Protein AF-A0A9D6Y3K7-F1 (afdb_monomer_lite)

Radius of gyration: 14.44 Å; chains: 1; bounding box: 29×22×47 Å

Sequence (90 aa):
MNVVINPKITVDYERCTTPFDCKRCIRICPPAVFVVYDIESHRGYEVDKKQPGTYKMLPLYRDKCTGCMKCVEVCPVDALTVKMPEEMLT

Foldseek 3Di:
DDQDQFKDKAFALVQCFLCQVVVQLQVVAPLRQKDKDAPDDDPPDDDDSRGGNRMDMDSNPRNSDPPPCSSQVRRPRSGIDIGGSVNVVD

Secondary structure (DSSP, 8-state):
-----S-EEEE-TTT---HHHH-HHHHH-TT--EEEEESS-BTTBPPPTTSTTSEEEEETTGGG-----HHHHT-TT--EEEE-GGGG--

pLDDT: mean 92.67, std 9.69, range [47.84, 98.5]

Structure (mmCIF, N/CA/C/O backbone):
data_AF-A0A9D6Y3K7-F1
#
_entry.id   AF-A0A9D6Y3K7-F1
#
loop_
_atom_site.group_PDB
_atom_site.id
_atom_site.type_symbol
_atom_site.label_atom_id
_atom_site.label_alt_id
_atom_site.label_comp_id
_atom_site.label_asym_id
_atom_site.label_entity_id
_atom_site.label_seq_id
_atom_site.pdbx_PDB_ins_code
_atom_site.Cartn_x
_atom_site.Cartn_y
_atom_site.Cartn_z
_atom_site.occupancy
_atom_site.B_iso_or_equiv
_atom_site.auth_seq_id
_atom_site.auth_comp_id
_atom_site.auth_asym_id
_atom_site.auth_atom_id
_atom_site.pdbx_PDB_model_num
ATOM 1 N N . MET A 1 1 ? 3.956 11.424 26.807 1.00 47.84 1 MET A N 1
ATOM 2 C CA . MET A 1 1 ? 2.990 10.327 26.584 1.00 47.84 1 MET A CA 1
ATOM 3 C C . MET A 1 1 ? 2.864 10.160 25.077 1.00 47.84 1 MET A C 1
ATOM 5 O O . MET A 1 1 ? 2.415 11.097 24.431 1.00 47.84 1 MET A O 1
ATOM 9 N N . ASN A 1 2 ? 3.370 9.068 24.496 1.00 58.12 2 ASN A N 1
ATOM 10 C CA . ASN A 1 2 ? 3.348 8.879 23.040 1.00 58.12 2 ASN A CA 1
ATOM 11 C C . ASN A 1 2 ? 1.983 8.324 22.627 1.00 58.12 2 ASN A C 1
ATOM 13 O O . ASN A 1 2 ? 1.767 7.118 22.659 1.00 58.12 2 ASN A O 1
ATOM 17 N N . VAL A 1 3 ? 1.057 9.219 22.285 1.00 63.41 3 VAL A N 1
ATOM 18 C CA . VAL A 1 3 ? -0.243 8.848 21.720 1.00 63.41 3 VAL A CA 1
ATOM 19 C C . VAL A 1 3 ? -0.023 8.492 20.252 1.00 63.41 3 VAL A C 1
ATOM 21 O O . VAL A 1 3 ? 0.291 9.358 19.434 1.00 63.41 3 VAL A O 1
ATOM 24 N N . VAL A 1 4 ? -0.146 7.211 19.911 1.00 69.56 4 VAL A N 1
ATOM 25 C CA . VAL A 1 4 ? -0.193 6.776 18.513 1.00 69.56 4 VAL A CA 1
ATOM 26 C C . VAL A 1 4 ? -1.608 7.054 18.017 1.00 69.56 4 VAL A C 1
ATOM 28 O O . VAL A 1 4 ? -2.547 6.418 18.467 1.00 69.56 4 VAL A O 1
ATOM 31 N N . ILE A 1 5 ? -1.770 8.038 17.135 1.00 80.88 5 ILE A N 1
ATOM 32 C CA . ILE A 1 5 ? -3.083 8.410 16.572 1.00 80.88 5 ILE A CA 1
ATOM 33 C C . ILE A 1 5 ? -3.329 7.811 15.183 1.00 80.88 5 ILE A C 1
ATOM 35 O O . ILE A 1 5 ? -4.462 7.763 14.720 1.00 80.88 5 ILE A O 1
ATOM 39 N N . ASN A 1 6 ? -2.275 7.332 14.520 1.00 90.38 6 ASN A N 1
ATOM 40 C CA . ASN A 1 6 ? -2.345 6.861 13.141 1.00 90.38 6 ASN A CA 1
ATOM 41 C C . ASN A 1 6 ? -2.288 5.332 13.077 1.00 90.38 6 ASN A C 1
ATOM 43 O O . ASN A 1 6 ? -1.480 4.732 13.793 1.00 90.38 6 ASN A O 1
ATOM 47 N N . PRO A 1 7 ? -3.056 4.692 12.180 1.00 94.56 7 PRO A N 1
ATOM 48 C CA . PRO A 1 7 ? -2.956 3.258 11.977 1.00 94.56 7 PRO A CA 1
ATOM 49 C C . PRO A 1 7 ? -1.581 2.853 11.447 1.00 94.56 7 PRO A C 1
ATOM 51 O O . PRO A 1 7 ? -0.961 3.538 10.621 1.00 94.56 7 PRO A O 1
ATOM 54 N N . LYS A 1 8 ? -1.121 1.677 11.873 1.00 95.50 8 LYS A N 1
ATOM 55 C CA . LYS A 1 8 ? 0.071 1.033 11.329 1.00 95.50 8 LYS A CA 1
A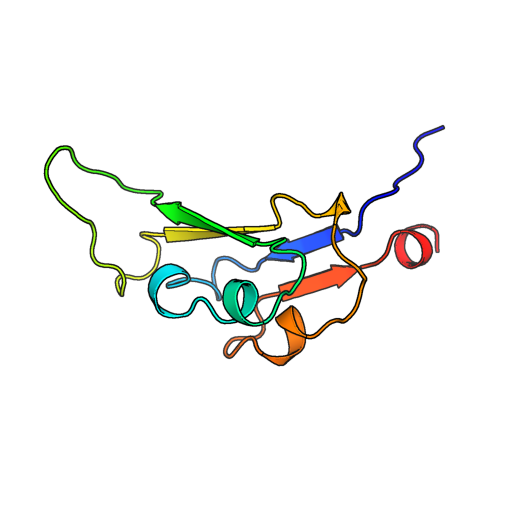TOM 56 C C . LYS A 1 8 ? -0.315 0.253 10.077 1.00 95.50 8 LYS A C 1
ATOM 58 O O . LYS A 1 8 ? -0.820 -0.862 10.154 1.00 95.50 8 LYS A O 1
ATOM 63 N N . ILE A 1 9 ? -0.047 0.849 8.919 1.00 97.12 9 ILE A N 1
ATOM 64 C CA . ILE A 1 9 ? -0.179 0.193 7.613 1.00 97.12 9 ILE A CA 1
ATOM 65 C C . ILE A 1 9 ? 1.189 -0.355 7.197 1.00 97.12 9 ILE A C 1
ATOM 67 O O . ILE A 1 9 ? 2.148 0.417 7.109 1.00 97.12 9 ILE A O 1
ATOM 71 N N . THR A 1 10 ? 1.279 -1.663 6.951 1.00 97.75 10 THR A N 1
ATOM 72 C CA . THR A 1 10 ? 2.510 -2.352 6.527 1.00 97.75 10 THR A CA 1
ATOM 73 C C . THR A 1 10 ? 2.337 -2.908 5.118 1.00 97.75 10 THR A C 1
ATOM 75 O O . THR A 1 10 ? 1.258 -3.387 4.769 1.00 97.75 10 THR A O 1
ATOM 78 N N . VAL A 1 11 ? 3.404 -2.832 4.323 1.00 97.88 11 VAL A N 1
ATOM 79 C CA . VAL A 1 11 ? 3.452 -3.280 2.928 1.00 97.88 11 VAL A CA 1
ATOM 80 C C . VAL A 1 11 ? 4.548 -4.329 2.793 1.00 97.88 11 VAL A C 1
ATOM 82 O O . VAL A 1 11 ? 5.689 -4.062 3.165 1.00 97.88 11 VAL A O 1
ATOM 85 N N . ASP A 1 12 ? 4.209 -5.494 2.256 1.00 98.06 12 ASP A N 1
ATOM 86 C CA . ASP A 1 12 ? 5.175 -6.498 1.818 1.00 98.06 12 ASP A CA 1
ATOM 87 C C . ASP A 1 12 ? 5.664 -6.136 0.404 1.00 98.06 12 ASP A C 1
ATOM 89 O O . ASP A 1 12 ? 4.920 -6.228 -0.577 1.00 98.06 12 ASP A O 1
ATOM 93 N N . TYR A 1 13 ? 6.912 -5.677 0.302 1.00 96.69 13 TYR A N 1
ATOM 94 C CA . TYR A 1 13 ? 7.509 -5.247 -0.966 1.00 96.69 13 TYR A CA 1
ATOM 95 C C . TYR A 1 13 ? 8.036 -6.398 -1.824 1.00 96.69 13 TYR A C 1
ATOM 97 O O . TYR A 1 13 ? 8.309 -6.178 -3.001 1.00 96.69 13 TYR A O 1
ATOM 105 N N . GLU A 1 14 ? 8.160 -7.606 -1.273 1.00 97.12 14 GLU A N 1
ATOM 106 C CA . GLU A 1 14 ? 8.484 -8.794 -2.067 1.00 97.12 14 GLU A CA 1
AT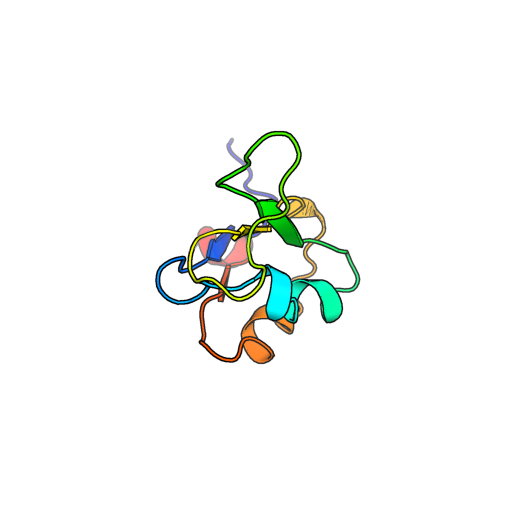OM 107 C C . GLU A 1 14 ? 7.254 -9.259 -2.854 1.00 97.12 14 GLU A C 1
ATOM 109 O O . GLU A 1 14 ? 7.377 -9.783 -3.960 1.00 97.12 14 GLU A O 1
ATOM 114 N N . ARG A 1 15 ? 6.051 -8.994 -2.326 1.00 97.81 15 ARG A N 1
ATOM 115 C CA . ARG A 1 15 ? 4.774 -9.272 -3.002 1.00 97.81 15 ARG A CA 1
ATOM 116 C C . ARG A 1 15 ? 4.267 -8.100 -3.845 1.00 97.81 15 ARG A C 1
ATOM 118 O O . ARG A 1 15 ? 3.766 -8.297 -4.950 1.00 97.81 15 ARG A O 1
ATOM 125 N N . CYS A 1 16 ? 4.374 -6.867 -3.349 1.00 97.75 16 CYS A N 1
ATOM 126 C CA . CYS A 1 16 ? 3.912 -5.661 -4.045 1.00 97.75 16 CYS A CA 1
ATOM 127 C C . CYS A 1 16 ? 4.993 -5.109 -4.987 1.00 97.75 16 CYS A C 1
ATOM 129 O O . CYS A 1 16 ? 5.650 -4.113 -4.681 1.00 97.75 16 CYS A O 1
ATOM 131 N N . THR A 1 17 ? 5.181 -5.756 -6.138 1.00 97.00 17 THR A N 1
ATOM 132 C CA . THR A 1 17 ? 6.330 -5.478 -7.017 1.00 97.00 17 THR A CA 1
ATOM 133 C C . THR A 1 17 ? 6.021 -4.594 -8.226 1.00 97.00 17 THR A C 1
ATOM 135 O O . THR A 1 17 ? 6.920 -3.920 -8.719 1.00 97.00 17 THR A O 1
ATOM 138 N N . THR A 1 18 ? 4.767 -4.536 -8.688 1.00 97.00 18 THR A N 1
ATOM 139 C CA . THR A 1 18 ? 4.338 -3.716 -9.845 1.00 97.00 18 THR A CA 1
ATOM 140 C C . THR A 1 18 ? 3.197 -2.745 -9.497 1.00 97.00 18 THR A C 1
ATOM 142 O O . THR A 1 18 ? 2.144 -2.714 -10.147 1.00 97.00 18 THR A O 1
ATOM 145 N N . PRO A 1 19 ? 3.341 -1.915 -8.446 1.00 97.31 19 PRO A N 1
ATOM 146 C CA . PRO A 1 19 ? 2.230 -1.121 -7.931 1.00 97.31 19 PRO A CA 1
ATOM 147 C C . PRO A 1 19 ? 1.743 -0.027 -8.889 1.00 97.31 19 PRO A C 1
ATOM 149 O O . PRO A 1 19 ? 0.588 0.388 -8.776 1.00 97.31 19 PRO A O 1
ATOM 152 N N . PHE A 1 20 ? 2.577 0.423 -9.835 1.00 96.38 20 PHE A N 1
ATOM 153 C CA . PHE A 1 20 ? 2.161 1.386 -10.856 1.00 96.38 20 PHE A CA 1
ATOM 154 C C . PHE A 1 20 ? 1.203 0.772 -11.881 1.00 96.38 20 PHE A C 1
ATOM 156 O O . PHE A 1 20 ? 0.276 1.448 -12.325 1.00 96.38 20 PHE A O 1
ATOM 163 N N . ASP A 1 21 ? 1.380 -0.487 -12.261 1.00 96.69 21 ASP A N 1
ATOM 164 C CA . ASP A 1 21 ? 0.426 -1.169 -13.139 1.00 96.69 21 ASP A CA 1
ATOM 165 C C . ASP A 1 21 ? -0.822 -1.604 -12.343 1.00 96.69 21 ASP A C 1
ATOM 167 O O . ASP A 1 21 ? -1.957 -1.337 -12.741 1.00 96.69 21 ASP A O 1
ATOM 171 N N . CYS A 1 22 ? -0.630 -2.154 -11.136 1.00 97.50 22 CYS A N 1
ATOM 172 C CA . CYS A 1 22 ? -1.717 -2.682 -10.307 1.00 97.50 22 CYS A CA 1
ATOM 173 C C . CYS A 1 22 ? -2.686 -1.601 -9.775 1.00 97.50 22 CYS A C 1
ATOM 175 O O . CYS A 1 22 ? -3.898 -1.663 -10.022 1.00 97.50 22 CYS A O 1
ATOM 177 N N . LYS A 1 23 ? -2.186 -0.614 -9.011 1.00 96.19 23 LYS A N 1
ATOM 178 C CA . LYS A 1 23 ? -2.929 0.540 -8.447 1.00 96.19 23 LYS A CA 1
ATOM 179 C C . LYS A 1 23 ? -4.231 0.242 -7.680 1.00 96.19 23 LYS A C 1
ATOM 181 O O . LYS A 1 23 ? -4.995 1.170 -7.419 1.00 96.19 23 LYS A O 1
ATOM 186 N N . ARG A 1 24 ? -4.554 -1.006 -7.325 1.00 98.12 24 ARG A N 1
ATOM 187 C CA . ARG A 1 24 ? -5.875 -1.335 -6.745 1.00 98.12 24 ARG A CA 1
ATOM 188 C C . ARG A 1 24 ? -6.112 -0.668 -5.391 1.00 98.12 24 ARG A C 1
ATOM 190 O O . ARG A 1 24 ? -7.182 -0.111 -5.182 1.00 98.12 24 ARG A O 1
ATOM 197 N N . CYS A 1 25 ? -5.100 -0.642 -4.527 1.00 97.88 25 CYS A N 1
ATOM 198 C CA . CYS A 1 25 ? -5.131 0.058 -3.239 1.00 97.88 25 CYS A CA 1
ATOM 199 C C . CYS A 1 25 ? -5.365 1.571 -3.387 1.00 97.88 25 CYS A C 1
ATOM 201 O O . CYS A 1 25 ? -6.140 2.135 -2.624 1.00 97.88 25 CYS A O 1
ATOM 203 N N . 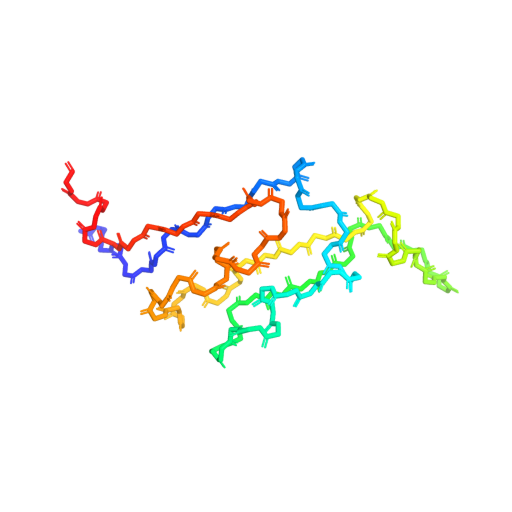ILE A 1 26 ? -4.758 2.214 -4.391 1.00 97.38 26 ILE A N 1
ATOM 204 C CA . ILE A 1 26 ? -4.992 3.633 -4.698 1.00 97.38 26 ILE A CA 1
ATOM 205 C C . ILE A 1 26 ? -6.425 3.832 -5.193 1.00 97.38 26 ILE A C 1
ATOM 207 O O . ILE A 1 26 ? -7.137 4.690 -4.684 1.00 97.38 26 ILE A O 1
ATOM 211 N N . ARG A 1 27 ? -6.862 3.019 -6.164 1.00 97.75 27 ARG A N 1
ATOM 212 C CA . ARG A 1 27 ? -8.184 3.150 -6.794 1.00 97.75 27 ARG A CA 1
ATOM 213 C C . ARG A 1 27 ? -9.335 2.914 -5.821 1.00 97.75 27 ARG A C 1
ATOM 215 O O . ARG A 1 27 ? -10.360 3.572 -5.940 1.00 97.75 27 ARG A O 1
ATOM 222 N N . ILE A 1 28 ? -9.182 1.974 -4.887 1.00 98.31 28 ILE A N 1
ATOM 223 C CA . ILE A 1 28 ? -10.258 1.620 -3.960 1.00 98.31 28 ILE A CA 1
ATOM 224 C C . ILE A 1 28 ? -10.346 2.553 -2.753 1.00 98.31 28 ILE A C 1
ATOM 226 O O . ILE A 1 28 ? -11.368 2.534 -2.080 1.00 98.31 28 ILE A O 1
ATOM 230 N N . CYS A 1 29 ? -9.291 3.311 -2.432 1.00 98.31 29 CYS A N 1
ATOM 231 C CA . CYS A 1 29 ? -9.177 4.067 -1.185 1.00 98.31 29 CYS A CA 1
ATOM 232 C C . CYS A 1 29 ? -9.763 5.482 -1.340 1.00 98.31 29 CYS A C 1
ATOM 234 O O . CYS A 1 29 ? -9.072 6.355 -1.868 1.00 98.31 29 CYS A O 1
ATOM 236 N N . PRO A 1 30 ? -10.984 5.766 -0.832 1.00 97.31 30 PRO A N 1
ATOM 237 C CA . PRO A 1 30 ? -11.583 7.095 -0.971 1.00 97.31 30 PRO A CA 1
ATOM 238 C C . PRO A 1 30 ? -10.753 8.240 -0.355 1.00 97.31 30 PRO A C 1
ATOM 240 O O . PRO A 1 30 ? -10.683 9.295 -0.978 1.00 97.31 30 PRO A O 1
ATOM 243 N N . PRO A 1 31 ? -10.079 8.076 0.808 1.00 97.38 31 PRO A N 1
ATOM 244 C CA . PRO A 1 31 ? -9.252 9.142 1.379 1.00 97.38 31 PRO A CA 1
ATOM 245 C C . PRO A 1 31 ? -7.878 9.315 0.707 1.00 97.38 31 PRO A C 1
ATOM 247 O O . PRO A 1 31 ? -7.090 10.140 1.168 1.00 97.38 31 PRO A O 1
ATOM 250 N N . ALA A 1 32 ? -7.573 8.552 -0.353 1.00 97.06 32 ALA A N 1
ATOM 251 C CA . ALA A 1 32 ? -6.311 8.617 -1.095 1.00 97.06 32 ALA A CA 1
ATOM 252 C C . ALA A 1 32 ? -5.055 8.443 -0.209 1.00 97.06 32 ALA A C 1
ATOM 254 O O . ALA A 1 32 ? -4.083 9.185 -0.317 1.00 97.06 32 ALA A O 1
ATOM 255 N N . VAL A 1 33 ? -5.067 7.439 0.677 1.00 98.31 33 VAL A N 1
ATOM 256 C CA . VAL A 1 33 ? -3.974 7.160 1.638 1.00 98.31 33 VAL A CA 1
ATOM 257 C C . VAL A 1 33 ? -2.660 6.771 0.951 1.00 98.3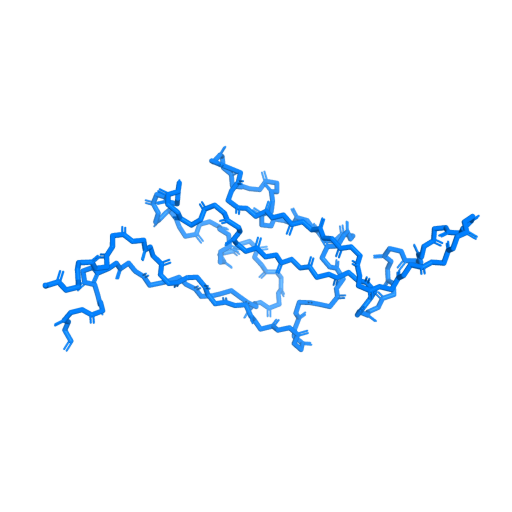1 33 VAL A C 1
ATOM 259 O O . VAL A 1 33 ? -1.576 7.014 1.488 1.00 98.31 33 VAL A O 1
ATOM 262 N N . PHE A 1 34 ? -2.753 6.141 -0.219 1.00 98.31 34 PHE A N 1
ATOM 263 C CA . PHE A 1 34 ? -1.634 5.498 -0.897 1.00 98.31 34 PHE A CA 1
ATOM 264 C C . PHE A 1 34 ? -1.080 6.352 -2.035 1.00 98.31 34 PHE A C 1
ATOM 266 O O . PHE A 1 34 ? -1.834 6.939 -2.808 1.00 98.31 34 PHE A O 1
ATOM 273 N N . VAL A 1 35 ? 0.241 6.337 -2.185 1.00 97.56 35 VAL A N 1
ATOM 274 C CA . VAL A 1 35 ? 0.967 6.944 -3.307 1.00 97.56 35 VAL A CA 1
ATOM 275 C C . VAL A 1 35 ? 1.867 5.903 -3.959 1.00 97.56 35 VAL A C 1
ATOM 277 O O . VAL A 1 35 ? 2.292 4.955 -3.300 1.00 97.56 35 VAL A O 1
ATOM 280 N N . VAL A 1 36 ? 2.161 6.077 -5.246 1.00 96.75 36 VAL A N 1
ATOM 281 C CA . VAL A 1 36 ? 3.146 5.274 -5.980 1.00 96.75 36 VAL A CA 1
ATOM 282 C C . VAL A 1 36 ? 4.213 6.201 -6.530 1.00 96.75 36 VAL A C 1
ATOM 284 O O . VAL A 1 36 ? 3.884 7.245 -7.087 1.00 96.75 36 VAL A O 1
ATOM 287 N N . TYR A 1 37 ? 5.467 5.803 -6.376 1.00 93.75 37 TYR A N 1
ATOM 288 C CA . TYR A 1 37 ? 6.637 6.526 -6.857 1.00 93.75 37 TYR A CA 1
ATOM 289 C C . TYR A 1 37 ? 7.612 5.537 -7.491 1.00 93.75 37 TYR A C 1
ATOM 291 O O . TYR A 1 37 ? 7.658 4.361 -7.118 1.00 93.75 37 TYR A O 1
ATOM 299 N N . ASP A 1 38 ? 8.339 6.005 -8.491 1.00 93.62 38 ASP A N 1
ATOM 300 C CA . ASP A 1 38 ? 9.474 5.315 -9.086 1.00 93.62 38 ASP A CA 1
ATOM 301 C C . ASP A 1 38 ? 10.650 5.291 -8.103 1.00 93.62 38 ASP A C 1
ATOM 303 O O . ASP A 1 38 ? 10.878 6.242 -7.355 1.00 93.62 38 ASP A O 1
ATOM 307 N N . ILE A 1 39 ? 11.384 4.180 -8.075 1.00 91.81 39 ILE A N 1
ATOM 308 C CA . ILE A 1 39 ? 12.621 4.056 -7.285 1.00 91.81 39 ILE A CA 1
ATOM 309 C C . ILE A 1 39 ? 13.876 4.023 -8.153 1.00 91.81 39 ILE A C 1
ATOM 311 O O . ILE A 1 39 ? 14.987 4.095 -7.636 1.00 91.81 39 ILE A O 1
ATOM 315 N N . GLU A 1 40 ? 13.689 3.926 -9.462 1.00 85.25 40 GLU A N 1
ATOM 316 C CA . GLU A 1 40 ? 14.729 3.968 -10.471 1.00 85.25 40 GLU A CA 1
ATOM 317 C C . GLU A 1 40 ? 14.273 4.962 -11.535 1.00 85.25 40 GLU A C 1
ATOM 319 O O . GLU A 1 40 ? 13.217 4.791 -12.142 1.00 85.25 40 GLU A O 1
ATOM 324 N N . SER A 1 41 ? 15.039 6.032 -11.731 1.00 85.69 41 SER A N 1
ATOM 325 C CA . SER A 1 41 ? 14.744 7.043 -12.741 1.00 85.69 41 SER A CA 1
ATOM 326 C C . SER A 1 41 ? 15.987 7.411 -13.528 1.00 85.69 41 SER A C 1
ATOM 328 O O . SER A 1 41 ? 17.069 7.638 -12.988 1.00 85.69 41 SER A O 1
ATOM 330 N N . HIS A 1 42 ? 15.803 7.499 -14.841 1.00 87.81 42 HIS A N 1
ATOM 331 C CA . HIS A 1 42 ? 16.831 7.886 -15.791 1.00 87.81 42 HIS A CA 1
ATOM 332 C C . HIS A 1 42 ? 16.347 9.120 -16.537 1.00 87.81 42 HIS A C 1
ATOM 334 O O . HIS A 1 42 ? 15.240 9.151 -17.075 1.00 87.81 42 HIS A O 1
ATOM 340 N N . ARG A 1 43 ? 17.170 10.171 -16.573 1.00 90.12 43 ARG A N 1
ATOM 341 C CA . ARG A 1 43 ? 16.787 11.427 -17.222 1.00 90.12 43 ARG A CA 1
ATOM 342 C C . ARG A 1 43 ? 16.434 11.176 -18.692 1.00 90.12 43 ARG A C 1
ATOM 344 O O . ARG A 1 43 ? 17.278 10.728 -19.458 1.00 90.12 43 ARG A O 1
ATOM 351 N N . GLY A 1 44 ? 15.207 11.532 -19.073 1.00 91.62 44 GLY A N 1
ATOM 352 C CA . GLY A 1 44 ? 14.713 11.402 -20.447 1.00 91.62 44 GLY A CA 1
ATOM 353 C C . GLY A 1 44 ? 14.102 10.042 -20.797 1.00 91.62 44 GLY A C 1
ATOM 354 O O . GLY A 1 44 ? 13.694 9.871 -21.941 1.00 91.62 44 GLY A O 1
ATOM 355 N N . TYR A 1 45 ? 13.997 9.109 -19.845 1.00 89.88 45 TYR A N 1
ATOM 356 C CA . TYR A 1 45 ? 13.411 7.787 -20.070 1.00 89.88 45 TYR A CA 1
ATOM 357 C C . TYR A 1 45 ? 12.368 7.463 -18.994 1.00 89.88 45 TYR A C 1
ATOM 359 O O . TYR A 1 45 ? 12.632 7.605 -17.801 1.00 89.88 45 TYR A O 1
ATOM 367 N N . GLU A 1 46 ? 11.183 7.010 -19.412 1.00 88.75 46 GLU A N 1
ATOM 368 C CA . GLU A 1 46 ? 10.230 6.374 -18.498 1.00 88.75 46 GLU A CA 1
ATOM 369 C C . GLU A 1 46 ? 10.671 4.930 -18.244 1.00 88.75 46 GLU A C 1
ATOM 371 O O . GLU A 1 46 ? 10.990 4.202 -19.185 1.00 88.75 46 GLU A O 1
ATOM 376 N N . VAL A 1 47 ? 10.671 4.504 -16.982 1.00 90.94 47 VAL A N 1
ATOM 377 C CA . VAL A 1 47 ? 10.881 3.094 -16.640 1.00 90.94 47 VAL A CA 1
ATOM 378 C C . VAL A 1 47 ? 9.652 2.256 -16.995 1.00 90.94 47 VAL A C 1
ATOM 380 O O . VAL A 1 47 ? 8.520 2.754 -17.010 1.00 90.94 47 VAL A O 1
ATOM 383 N N . ASP A 1 48 ? 9.861 0.969 -17.282 1.00 92.12 48 ASP A N 1
ATOM 384 C CA . ASP A 1 48 ? 8.752 0.062 -17.562 1.00 92.12 48 ASP A CA 1
ATOM 385 C C . ASP A 1 48 ? 7.882 -0.111 -16.306 1.00 92.12 48 ASP A C 1
ATOM 387 O O . ASP A 1 48 ? 8.312 -0.579 -15.250 1.00 92.12 48 ASP A O 1
ATOM 391 N N . LYS A 1 49 ? 6.613 0.265 -16.452 1.00 92.38 49 LYS A N 1
ATOM 392 C CA . LYS A 1 49 ? 5.562 0.238 -15.428 1.00 92.38 49 LYS A CA 1
ATOM 393 C C . LYS A 1 49 ? 5.206 -1.173 -14.968 1.00 92.38 49 LYS A C 1
ATOM 395 O O . LYS A 1 49 ? 4.631 -1.330 -13.889 1.00 92.38 49 LYS A O 1
ATOM 400 N N . LYS A 1 50 ? 5.525 -2.179 -15.785 1.00 94.50 50 LYS A N 1
ATOM 401 C CA . LYS A 1 50 ? 5.273 -3.597 -15.513 1.00 94.50 50 LYS A CA 1
ATOM 402 C C . LYS A 1 50 ? 6.498 -4.327 -14.981 1.00 94.50 50 LYS A C 1
ATOM 404 O O . LYS A 1 50 ? 6.352 -5.460 -14.528 1.00 94.50 50 LYS A O 1
ATOM 409 N N . GLN A 1 51 ? 7.676 -3.709 -15.016 1.00 94.19 51 GLN A N 1
ATOM 410 C CA . GLN A 1 51 ? 8.883 -4.318 -14.481 1.00 94.19 51 GLN A CA 1
ATOM 411 C C . GLN A 1 51 ? 8.797 -4.386 -12.945 1.00 94.19 51 GLN A C 1
ATOM 413 O O . GLN A 1 51 ? 8.596 -3.359 -12.293 1.00 94.19 51 GLN A O 1
ATOM 418 N N . PRO A 1 52 ? 8.931 -5.579 -12.337 1.00 95.25 52 PRO A N 1
ATOM 419 C CA . PRO A 1 52 ? 8.963 -5.718 -10.887 1.00 95.25 52 PRO A CA 1
ATOM 420 C C . PRO A 1 52 ? 10.080 -4.879 -10.262 1.00 95.25 52 PRO A C 1
ATOM 422 O O . PRO A 1 52 ? 11.232 -4.962 -10.678 1.00 95.25 52 PRO A O 1
ATOM 425 N N . GLY A 1 53 ? 9.740 -4.101 -9.237 1.00 92.50 53 GLY A N 1
ATOM 426 C CA . GLY A 1 53 ? 10.710 -3.356 -8.441 1.00 92.50 53 GLY A CA 1
ATOM 427 C C . GLY A 1 53 ? 11.076 -1.971 -8.973 1.00 92.50 53 GLY A C 1
ATOM 428 O O . GLY A 1 53 ? 11.805 -1.280 -8.281 1.00 92.50 53 GLY A O 1
ATOM 429 N N . THR A 1 54 ? 10.556 -1.506 -10.113 1.00 94.44 54 THR A N 1
ATOM 430 C CA . THR A 1 54 ? 10.821 -0.131 -10.599 1.00 94.44 54 THR A CA 1
ATOM 431 C C . THR A 1 54 ? 9.989 0.931 -9.878 1.00 94.44 54 THR A C 1
ATOM 433 O O . THR A 1 54 ? 10.380 2.097 -9.808 1.00 94.44 54 THR A O 1
ATOM 436 N N . TYR A 1 55 ? 8.864 0.528 -9.280 1.00 96.19 55 TYR A N 1
ATOM 437 C CA . TYR A 1 55 ? 7.967 1.387 -8.509 1.00 96.19 55 TYR A CA 1
ATOM 438 C C . TYR A 1 55 ? 7.682 0.798 -7.128 1.00 96.19 55 TYR A C 1
ATOM 440 O O . TYR A 1 55 ? 7.562 -0.416 -6.967 1.00 96.19 55 TYR A O 1
ATOM 448 N N . LYS A 1 56 ? 7.466 1.667 -6.138 1.00 96.56 56 LYS A N 1
ATOM 449 C CA . LYS A 1 56 ? 6.970 1.292 -4.807 1.00 96.56 56 LYS A CA 1
ATOM 450 C C . LYS A 1 56 ? 5.695 2.050 -4.466 1.00 96.56 56 LYS A C 1
ATOM 452 O O . LYS A 1 56 ? 5.485 3.182 -4.896 1.00 96.56 56 LYS A O 1
ATOM 457 N N . MET A 1 57 ? 4.835 1.409 -3.677 1.00 97.25 57 MET A N 1
ATOM 458 C CA . MET A 1 57 ? 3.643 2.026 -3.100 1.00 97.25 57 MET A CA 1
ATOM 459 C C . MET A 1 57 ? 3.871 2.293 -1.613 1.00 97.25 57 MET A C 1
ATOM 461 O O . MET A 1 57 ? 4.356 1.417 -0.902 1.00 97.25 57 MET A O 1
ATOM 465 N N . LEU A 1 58 ? 3.477 3.472 -1.133 1.00 97.25 58 LEU A N 1
ATOM 466 C CA . LEU A 1 58 ? 3.543 3.844 0.280 1.00 97.25 58 LEU A CA 1
ATOM 467 C C . LEU A 1 58 ? 2.178 4.308 0.791 1.00 97.25 58 LEU A C 1
ATOM 469 O O . LEU A 1 58 ? 1.493 5.058 0.094 1.00 97.25 58 LE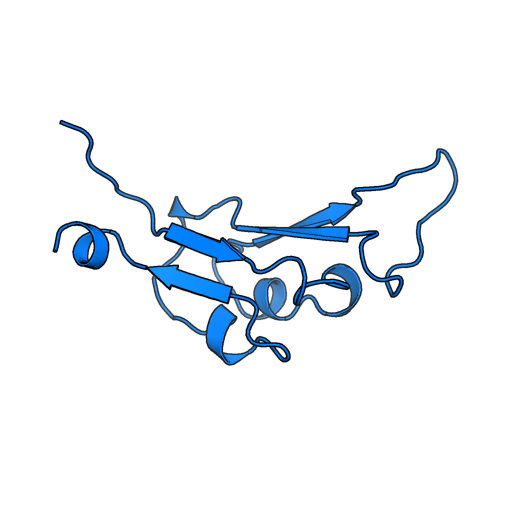U A O 1
ATOM 473 N N . PRO A 1 59 ? 1.795 3.950 2.027 1.00 97.12 59 PRO A N 1
ATOM 474 C CA . PRO A 1 59 ? 0.704 4.604 2.735 1.00 97.12 59 PRO A CA 1
ATOM 475 C C . PRO A 1 59 ? 1.209 5.940 3.301 1.00 97.12 59 PRO A C 1
ATOM 477 O O . PRO A 1 59 ? 1.600 6.020 4.464 1.00 97.12 59 PRO A O 1
ATOM 480 N N . LEU A 1 60 ? 1.285 6.983 2.475 1.00 97.31 60 LEU A N 1
ATOM 481 C CA . LEU A 1 60 ? 1.851 8.271 2.890 1.00 97.31 60 LEU A CA 1
ATOM 482 C C . LEU A 1 60 ? 0.929 9.016 3.869 1.00 97.31 60 LEU A C 1
ATOM 484 O O . LEU A 1 60 ? 1.410 9.585 4.845 1.00 97.31 60 LEU A O 1
ATOM 488 N N . TYR A 1 61 ? -0.388 8.949 3.658 1.00 96.94 61 TYR A N 1
ATOM 489 C CA . TYR A 1 61 ? -1.386 9.701 4.432 1.00 96.94 61 TYR A CA 1
ATOM 490 C C . TYR A 1 61 ? -2.160 8.803 5.404 1.00 96.94 61 TYR A C 1
ATOM 492 O O . TYR A 1 61 ? -3.385 8.692 5.341 1.00 96.94 61 TYR A O 1
ATOM 500 N N . ARG A 1 62 ? -1.437 8.080 6.271 1.00 95.50 62 ARG A N 1
ATOM 501 C CA . ARG A 1 62 ? -2.026 7.110 7.223 1.00 95.50 62 ARG A CA 1
ATOM 502 C C . ARG A 1 62 ? -3.037 7.737 8.176 1.00 95.50 62 ARG A C 1
ATOM 504 O O . ARG A 1 62 ? -3.990 7.068 8.548 1.00 95.50 62 ARG A O 1
ATOM 511 N N . ASP A 1 63 ? -2.845 9.000 8.520 1.00 94.38 63 ASP A N 1
ATOM 512 C CA . ASP A 1 63 ? -3.749 9.828 9.321 1.00 94.38 63 ASP A CA 1
ATOM 513 C C . ASP A 1 63 ? -5.155 9.963 8.715 1.00 94.38 63 ASP A C 1
ATOM 515 O O . ASP A 1 63 ? -6.125 10.153 9.441 1.00 94.38 63 ASP A O 1
ATOM 519 N N . LYS A 1 64 ? -5.292 9.802 7.394 1.00 96.12 64 LYS A N 1
ATOM 520 C CA . LYS A 1 64 ? -6.588 9.836 6.696 1.00 96.12 64 LYS A CA 1
ATOM 521 C C . LYS A 1 64 ? -7.269 8.473 6.591 1.00 96.12 64 LYS A C 1
ATOM 523 O O . LYS A 1 64 ? -8.363 8.365 6.037 1.00 96.12 64 LYS A O 1
ATOM 528 N N . CYS A 1 65 ? -6.610 7.406 7.035 1.00 96.94 65 CYS A N 1
ATOM 529 C CA . CYS A 1 65 ? -7.160 6.064 6.945 1.00 96.94 65 CYS A CA 1
ATOM 530 C C . CYS A 1 65 ? -8.325 5.897 7.925 1.00 96.94 65 CYS A C 1
ATOM 532 O O . CYS A 1 65 ? -8.198 6.168 9.114 1.00 96.94 65 CYS A O 1
ATOM 534 N N . THR A 1 66 ? -9.449 5.392 7.422 1.00 95.69 66 THR A N 1
ATOM 535 C CA . THR A 1 66 ? -10.676 5.182 8.203 1.00 95.69 66 THR A CA 1
ATOM 536 C C . THR A 1 66 ? -10.832 3.757 8.735 1.00 95.69 66 THR A C 1
ATOM 538 O O . THR A 1 66 ? -11.867 3.435 9.304 1.00 95.69 66 THR A O 1
ATOM 541 N N . GLY A 1 67 ? -9.859 2.871 8.494 1.00 95.75 67 GLY A N 1
ATOM 542 C CA . GLY A 1 67 ? -9.944 1.469 8.921 1.00 95.75 67 GLY A CA 1
ATOM 543 C C . GLY A 1 67 ? -10.934 0.608 8.125 1.00 95.75 67 GLY A C 1
ATOM 544 O O . GLY A 1 67 ? -11.297 -0.467 8.573 1.00 95.75 67 GLY A O 1
ATOM 545 N N . CYS A 1 68 ? -11.374 1.029 6.930 1.00 97.44 68 CYS A N 1
ATOM 546 C CA . CYS A 1 68 ? -12.377 0.279 6.150 1.00 97.44 68 CYS A CA 1
ATOM 547 C C . CYS A 1 68 ? -11.889 -1.040 5.515 1.00 97.44 68 CYS A C 1
ATOM 549 O O . CYS A 1 68 ? -12.679 -1.709 4.861 1.00 97.44 68 CYS A O 1
ATOM 551 N N . MET A 1 69 ? -10.595 -1.364 5.619 1.00 97.50 69 MET A N 1
ATOM 552 C CA . MET A 1 69 ? -9.945 -2.604 5.148 1.00 97.50 69 MET A CA 1
ATOM 553 C C . MET A 1 69 ? -10.025 -2.958 3.650 1.00 97.50 69 MET A C 1
ATOM 555 O O . MET A 1 69 ? -9.295 -3.839 3.202 1.00 97.50 69 MET A O 1
ATOM 559 N N . LYS A 1 70 ? -10.760 -2.204 2.825 1.00 98.44 70 LYS A N 1
ATOM 560 C CA . LYS A 1 70 ? -10.907 -2.455 1.374 1.00 98.44 70 LYS A CA 1
ATOM 561 C C . LYS A 1 70 ? -9.591 -2.583 0.597 1.00 98.44 70 LYS A C 1
ATOM 563 O O . LYS A 1 70 ? -9.525 -3.280 -0.411 1.00 98.44 70 LYS A O 1
ATOM 568 N N . CYS A 1 71 ? -8.537 -1.880 1.018 1.00 98.50 71 CYS A N 1
ATOM 569 C CA . CYS A 1 71 ? -7.222 -1.963 0.375 1.00 98.50 71 CYS A CA 1
ATOM 570 C C . CYS A 1 71 ? -6.538 -3.321 0.592 1.00 98.50 71 CYS A C 1
ATOM 572 O O . CYS A 1 71 ? -5.820 -3.768 -0.301 1.00 98.50 71 CYS A O 1
ATOM 574 N N . VAL A 1 72 ? -6.779 -3.959 1.741 1.00 98.44 72 VAL A N 1
ATOM 575 C CA . VAL A 1 72 ? -6.312 -5.313 2.055 1.00 98.44 72 VAL A CA 1
ATOM 576 C C . VAL A 1 72 ? -7.097 -6.313 1.210 1.00 98.44 72 VAL A C 1
ATOM 578 O O . VAL A 1 72 ? -6.492 -7.071 0.465 1.00 98.44 72 VAL A O 1
ATOM 581 N N . GLU A 1 73 ? -8.430 -6.221 1.222 1.00 98.44 73 GLU A N 1
ATOM 582 C CA . GLU A 1 73 ? -9.333 -7.129 0.493 1.00 98.44 73 GLU A CA 1
ATOM 583 C C . GLU A 1 73 ? -9.105 -7.140 -1.028 1.00 98.44 73 GLU A C 1
ATOM 585 O O . GLU A 1 73 ? -9.196 -8.180 -1.672 1.00 98.44 73 GLU A O 1
ATOM 590 N N . VAL A 1 74 ? -8.815 -5.982 -1.632 1.00 98.50 74 VAL A N 1
ATOM 591 C CA . VAL A 1 74 ? -8.663 -5.870 -3.095 1.00 98.50 74 VAL A CA 1
ATOM 592 C C . VAL A 1 74 ? -7.269 -6.280 -3.598 1.00 98.50 74 VAL A C 1
ATOM 594 O O . VAL A 1 74 ? -7.033 -6.349 -4.816 1.00 98.50 74 VAL A O 1
ATOM 597 N N . CYS A 1 75 ? -6.308 -6.473 -2.689 1.00 98.44 75 CYS A N 1
ATOM 598 C CA . CYS A 1 75 ? -4.922 -6.751 -3.040 1.00 98.44 75 CYS A CA 1
ATOM 599 C C . CYS A 1 75 ? -4.803 -8.170 -3.627 1.00 98.44 75 CYS A C 1
ATOM 601 O O . CYS A 1 75 ? -5.057 -9.132 -2.920 1.00 98.44 75 CYS A O 1
ATOM 603 N N . PRO A 1 76 ? -4.377 -8.349 -4.894 1.00 98.19 76 PRO A N 1
ATOM 604 C CA . PRO A 1 76 ? -4.332 -9.674 -5.528 1.00 98.19 76 PRO A CA 1
ATOM 605 C C . PRO A 1 76 ? -3.251 -10.601 -4.966 1.00 98.19 76 PRO A C 1
ATOM 607 O O . PRO A 1 76 ? -3.191 -11.761 -5.353 1.00 98.19 76 PRO A O 1
ATOM 610 N N . VAL A 1 77 ? -2.342 -10.055 -4.163 1.00 98.38 77 VAL A N 1
ATOM 611 C CA . VAL A 1 77 ? -1.114 -10.711 -3.700 1.00 98.38 77 VAL A CA 1
ATOM 612 C C .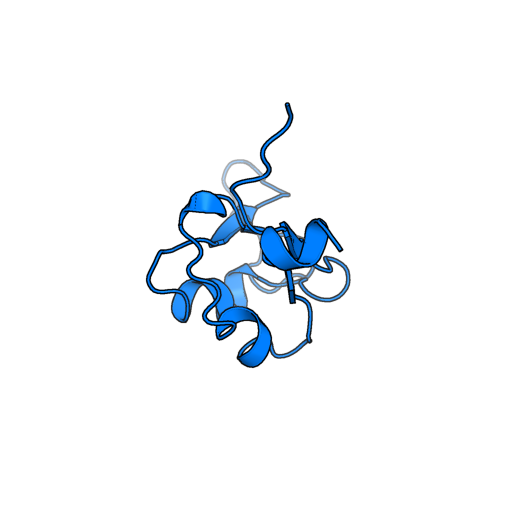 VAL A 1 77 ? -0.959 -10.601 -2.184 1.00 98.38 77 VAL A C 1
ATOM 614 O O . VAL A 1 77 ? 0.133 -10.812 -1.668 1.00 98.38 77 VAL A O 1
ATOM 617 N N . ASP A 1 78 ? -2.022 -10.206 -1.473 1.00 98.25 78 ASP A N 1
ATOM 618 C CA . ASP A 1 78 ? -2.052 -10.114 -0.008 1.00 98.25 78 ASP A CA 1
ATOM 619 C C . ASP A 1 78 ? -0.842 -9.373 0.591 1.00 98.25 78 ASP A C 1
ATOM 621 O O . ASP A 1 78 ? -0.207 -9.827 1.543 1.00 98.25 78 ASP A O 1
ATOM 625 N N . ALA A 1 79 ? -0.479 -8.232 -0.002 1.00 98.38 79 ALA A N 1
ATOM 626 C CA . ALA A 1 79 ? 0.728 -7.489 0.364 1.00 98.38 79 ALA A CA 1
ATOM 627 C C . ALA A 1 79 ? 0.506 -6.407 1.436 1.00 98.38 79 ALA A C 1
ATOM 629 O O . ALA A 1 79 ? 1.422 -5.643 1.730 1.00 98.38 79 ALA A O 1
ATOM 630 N N . LEU A 1 80 ? -0.705 -6.270 1.982 1.00 98.00 80 LEU A N 1
ATOM 631 C CA . LEU A 1 80 ? -1.086 -5.164 2.863 1.00 98.00 80 LEU A CA 1
ATOM 632 C C . LEU A 1 80 ? -1.629 -5.677 4.194 1.00 98.00 80 LEU A C 1
ATOM 634 O O . LEU A 1 80 ? -2.486 -6.552 4.224 1.00 98.00 80 LEU A O 1
ATOM 638 N N . THR A 1 81 ? -1.197 -5.057 5.291 1.00 97.94 81 THR A N 1
ATOM 639 C CA . THR A 1 81 ? -1.838 -5.203 6.606 1.00 97.94 81 THR A CA 1
ATOM 640 C C . THR A 1 81 ? -2.094 -3.832 7.218 1.00 97.94 81 THR A C 1
ATOM 642 O O . THR A 1 81 ? -1.324 -2.891 7.007 1.00 97.94 81 THR A O 1
ATOM 645 N N . VAL A 1 82 ? -3.183 -3.709 7.973 1.00 97.12 82 VAL A N 1
ATOM 646 C CA . VAL A 1 82 ? -3.574 -2.486 8.683 1.00 97.12 82 VAL A CA 1
ATOM 647 C C . VAL A 1 82 ? -3.873 -2.868 10.128 1.00 97.12 82 VAL A C 1
ATOM 649 O O . VAL A 1 82 ? -4.594 -3.833 10.354 1.00 97.12 82 VAL A O 1
ATOM 652 N N . LYS A 1 83 ? -3.303 -2.132 11.085 1.00 95.62 83 LYS A N 1
ATOM 653 C CA . LYS A 1 83 ? -3.632 -2.223 12.515 1.00 95.62 83 LYS A CA 1
ATOM 654 C C . LYS A 1 83 ? -4.039 -0.849 13.026 1.00 95.62 83 LYS A C 1
ATOM 656 O O . LYS A 1 83 ? -3.278 0.107 12.828 1.00 95.62 83 LYS A O 1
ATOM 661 N N . MET A 1 84 ? -5.206 -0.737 13.651 1.00 92.81 84 MET A N 1
ATOM 662 C CA . MET A 1 84 ? -5.657 0.522 14.240 1.00 92.81 84 MET A CA 1
ATOM 663 C C . MET A 1 84 ? -4.946 0.781 15.575 1.00 92.81 84 MET A C 1
ATOM 665 O O . MET A 1 84 ? -4.492 -0.165 16.219 1.00 92.81 84 MET A O 1
ATOM 669 N N . PRO A 1 85 ? -4.820 2.047 16.013 1.00 87.75 85 PRO A N 1
ATOM 670 C CA . PRO A 1 85 ? -4.092 2.368 17.239 1.00 87.75 85 PRO A CA 1
ATOM 671 C C . PRO A 1 85 ? -4.608 1.658 18.495 1.00 87.75 85 PRO A C 1
ATOM 673 O O . PRO A 1 85 ? -3.808 1.251 19.332 1.00 87.75 85 PRO A O 1
ATOM 676 N N . GLU A 1 86 ? -5.923 1.471 18.608 1.00 81.62 86 GLU A N 1
ATOM 677 C CA . GLU A 1 86 ? -6.567 0.769 19.728 1.00 81.62 86 GLU A CA 1
ATOM 678 C C . GLU A 1 86 ? -6.068 -0.681 19.857 1.00 81.62 86 GLU A C 1
ATOM 680 O O . GLU A 1 86 ? -5.800 -1.148 20.960 1.00 81.62 86 GLU A O 1
ATOM 685 N N . GLU A 1 87 ? -5.827 -1.355 18.729 1.00 79.75 87 GLU A N 1
ATOM 686 C CA . GLU A 1 87 ? -5.320 -2.735 18.650 1.00 79.75 87 GLU A CA 1
ATOM 687 C C . GLU A 1 87 ? -3.808 -2.848 18.919 1.00 79.75 87 GLU A C 1
ATOM 689 O O . GLU A 1 87 ? -3.253 -3.944 18.959 1.00 79.75 87 GLU A O 1
ATOM 694 N N . MET A 1 88 ? -3.102 -1.720 19.026 1.00 74.50 88 MET A N 1
ATOM 695 C CA . MET A 1 88 ? -1.659 -1.671 19.292 1.00 74.50 88 MET A CA 1
ATOM 696 C C . MET A 1 88 ? -1.338 -1.398 20.766 1.00 74.50 88 MET A C 1
ATOM 698 O O . MET A 1 88 ? -0.164 -1.412 21.138 1.00 74.50 88 MET A O 1
ATOM 702 N N . LEU A 1 89 ? -2.359 -1.094 21.574 1.00 70.00 89 LEU A N 1
ATOM 703 C CA . LEU A 1 89 ? -2.255 -0.822 23.012 1.00 70.00 89 LEU A CA 1
ATOM 704 C C . LEU A 1 89 ? -2.537 -2.060 23.878 1.00 70.00 89 LEU A C 1
ATOM 706 O O . LEU A 1 89 ? -2.291 -2.020 25.083 1.00 70.00 89 LEU A O 1
ATOM 710 N N . THR A 1 90 ? -3.056 -3.124 23.267 1.00 59.94 90 THR A N 1
ATOM 711 C CA . THR A 1 90 ? -3.205 -4.471 23.836 1.00 59.94 90 THR A CA 1
ATOM 712 C C . THR A 1 90 ? -1.959 -5.304 23.588 1.00 59.94 90 THR A C 1
ATOM 714 O O . THR A 1 90 ? -1.526 -5.999 24.529 1.00 59.94 90 THR A O 1
#